Protein AF-I0R3J2-F1 (afdb_monomer)

Foldseek 3Di:
DLVVLVVCLVVCVLVPDDPVVLVVSLVVLVVVLVVVLVVLVVVLVVVLVQLVVLCVPPDPVSVVVSVCNVVSVVVNVVSVVVSVVSSVVSNVSND

pLDDT: mean 90.21, std 4.56, range [68.19, 95.69]

Radius of gyration: 18.75 Å; Cα contacts (8 Å, |Δi|>4): 47; chains: 1; bounding box: 43×17×52 Å

Structure (mmCIF, N/CA/C/O backbone):
data_AF-I0R3J2-F1
#
_entry.id   AF-I0R3J2-F1
#
loop_
_atom_site.group_PDB
_atom_site.id
_atom_site.type_symbol
_atom_site.label_atom_id
_atom_site.label_alt_id
_atom_site.label_comp_id
_atom_site.label_asym_id
_atom_site.label_entity_id
_atom_site.label_seq_id
_atom_site.pdbx_PDB_ins_code
_atom_site.Cartn_x
_atom_site.Cartn_y
_atom_site.Cartn_z
_atom_site.occupancy
_atom_site.B_iso_or_equiv
_atom_site.auth_seq_id
_atom_site.auth_comp_id
_atom_site.auth_asym_id
_atom_site.auth_atom_id
_atom_site.pdbx_PDB_model_num
ATOM 1 N N . MET A 1 1 ? 2.051 10.699 -4.585 1.00 68.19 1 MET A N 1
ATOM 2 C CA . MET A 1 1 ? 3.073 9.898 -5.297 1.00 68.19 1 MET A CA 1
ATOM 3 C C . MET A 1 1 ? 2.449 8.937 -6.299 1.00 68.19 1 MET A C 1
ATOM 5 O O . MET A 1 1 ? 2.731 9.094 -7.475 1.00 68.19 1 MET A O 1
ATOM 9 N N . LEU A 1 2 ? 1.545 8.036 -5.889 1.00 72.06 2 LEU A N 1
ATOM 10 C CA . LEU A 1 2 ? 0.901 7.073 -6.797 1.00 72.06 2 LEU A CA 1
ATOM 11 C C . LEU A 1 2 ? 0.263 7.706 -8.048 1.00 72.06 2 LEU A C 1
ATOM 13 O O . LEU A 1 2 ? 0.566 7.296 -9.159 1.00 72.06 2 LEU A O 1
ATOM 17 N N . ALA A 1 3 ? -0.569 8.739 -7.877 1.00 77.88 3 ALA A N 1
ATOM 18 C CA . ALA A 1 3 ? -1.230 9.417 -8.997 1.00 77.88 3 ALA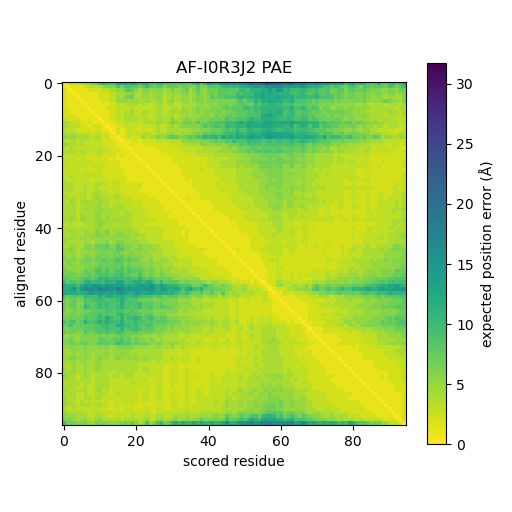 A CA 1
ATOM 19 C C . ALA A 1 3 ? -0.235 10.033 -9.999 1.00 77.88 3 ALA A C 1
ATOM 21 O O . ALA A 1 3 ? -0.454 9.976 -11.203 1.00 77.88 3 ALA A O 1
ATOM 22 N N . VAL A 1 4 ? 0.884 10.571 -9.504 1.00 80.75 4 VAL A N 1
ATOM 23 C CA . VAL A 1 4 ? 1.945 11.146 -10.345 1.00 80.75 4 VAL A CA 1
ATOM 24 C C . VAL A 1 4 ? 2.681 10.040 -11.101 1.00 80.75 4 VAL A C 1
ATOM 26 O O . VAL A 1 4 ? 2.884 10.155 -12.302 1.00 80.75 4 VAL A O 1
ATOM 29 N N . ALA A 1 5 ? 3.031 8.942 -10.425 1.00 81.00 5 ALA A N 1
ATOM 30 C CA . ALA A 1 5 ? 3.683 7.792 -11.048 1.00 81.00 5 ALA A CA 1
ATOM 31 C C . ALA A 1 5 ? 2.810 7.164 -12.150 1.00 81.00 5 ALA A C 1
ATOM 33 O O . ALA A 1 5 ? 3.297 6.915 -13.249 1.00 81.00 5 ALA A O 1
ATOM 34 N N . LEU A 1 6 ? 1.512 6.981 -11.883 1.00 79.19 6 LEU A N 1
ATOM 35 C CA . LEU A 1 6 ? 0.544 6.475 -12.860 1.00 79.19 6 LEU A CA 1
ATOM 36 C C . LEU A 1 6 ? 0.353 7.430 -14.040 1.00 79.19 6 LEU A C 1
ATOM 38 O O . LEU A 1 6 ? 0.268 6.972 -15.174 1.00 79.19 6 LEU A O 1
ATOM 42 N N . TYR A 1 7 ? 0.326 8.743 -13.795 1.00 87.12 7 TYR A N 1
ATOM 43 C CA . TYR A 1 7 ? 0.271 9.741 -14.862 1.00 87.12 7 TYR A CA 1
ATOM 44 C C . TYR A 1 7 ? 1.488 9.638 -15.790 1.00 87.12 7 TYR A C 1
ATOM 46 O O . TYR A 1 7 ? 1.313 9.520 -16.995 1.00 87.12 7 TYR A O 1
ATOM 54 N N . LEU A 1 8 ? 2.705 9.602 -15.234 1.00 88.06 8 LEU A N 1
ATOM 55 C CA . LEU A 1 8 ? 3.947 9.509 -16.016 1.00 88.06 8 LEU A CA 1
ATOM 56 C C . LEU A 1 8 ? 4.032 8.216 -16.839 1.00 88.06 8 LEU A C 1
ATOM 58 O O . LEU A 1 8 ? 4.529 8.216 -17.966 1.00 88.06 8 LEU A O 1
ATOM 62 N N . VAL A 1 9 ? 3.528 7.114 -16.282 1.00 86.56 9 VAL A N 1
ATOM 63 C CA . VAL A 1 9 ? 3.358 5.851 -17.007 1.00 86.56 9 VAL A CA 1
ATOM 64 C C . VAL A 1 9 ? 2.360 6.019 -18.155 1.00 86.56 9 VAL A C 1
ATOM 66 O O . VAL A 1 9 ? 2.682 5.695 -19.294 1.00 86.56 9 VAL A O 1
ATOM 69 N N . ALA A 1 10 ? 1.174 6.570 -17.883 1.00 87.44 10 ALA A N 1
ATOM 70 C CA . ALA A 1 10 ? 0.117 6.746 -18.879 1.00 87.44 10 ALA A CA 1
ATOM 71 C C . ALA A 1 10 ? 0.517 7.695 -20.021 1.00 87.44 10 ALA A C 1
ATOM 73 O O . ALA A 1 10 ? 0.084 7.507 -21.155 1.00 87.44 10 ALA A O 1
ATOM 74 N N . THR A 1 11 ? 1.371 8.686 -19.750 1.00 91.50 11 THR A N 1
ATOM 75 C CA . THR A 1 11 ? 1.921 9.593 -20.768 1.00 91.50 11 THR A CA 1
ATOM 76 C C . THR A 1 11 ? 3.138 9.026 -21.499 1.00 91.50 11 THR A C 1
ATOM 78 O O . THR A 1 11 ? 3.746 9.729 -22.303 1.00 91.50 11 THR A O 1
ATOM 81 N N . GLY A 1 12 ? 3.528 7.776 -21.226 1.00 87.69 12 GLY A N 1
ATOM 82 C CA . GLY A 1 12 ? 4.634 7.107 -21.909 1.00 87.69 12 GLY A CA 1
ATOM 83 C C . GL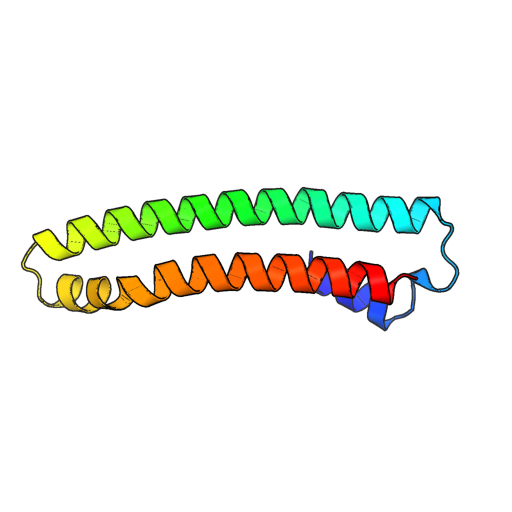Y A 1 12 ? 6.015 7.678 -21.580 1.00 87.69 12 GLY A C 1
ATOM 84 O O . GLY A 1 12 ? 6.970 7.426 -22.314 1.00 87.69 12 GLY A O 1
ATOM 85 N N . THR A 1 13 ? 6.160 8.422 -20.478 1.00 90.50 13 THR A N 1
ATOM 86 C CA . THR A 1 13 ? 7.408 9.124 -20.121 1.00 90.50 13 THR A CA 1
ATOM 87 C C . THR A 1 13 ? 8.600 8.172 -19.967 1.00 90.50 13 THR A C 1
ATOM 89 O O . THR A 1 13 ? 9.743 8.575 -20.166 1.00 90.50 13 THR A O 1
ATOM 92 N N . PHE A 1 14 ? 8.352 6.894 -19.669 1.00 90.00 14 PHE A N 1
ATOM 93 C CA . PHE A 1 14 ? 9.395 5.885 -19.478 1.00 90.00 14 PHE A CA 1
ATOM 94 C C . PHE A 1 14 ? 9.758 5.081 -20.742 1.00 90.00 14 PHE A C 1
ATOM 96 O O . PHE A 1 14 ? 10.751 4.357 -20.708 1.00 90.00 14 PHE A O 1
ATOM 103 N N . ILE A 1 15 ? 9.034 5.207 -21.865 1.00 89.44 15 ILE A N 1
ATOM 104 C CA . ILE A 1 15 ? 9.215 4.340 -23.056 1.00 89.44 15 ILE A CA 1
ATOM 105 C C . ILE A 1 15 ? 10.623 4.472 -23.671 1.00 89.44 15 ILE A C 1
ATOM 107 O O . ILE A 1 15 ? 11.181 3.484 -24.137 1.00 89.44 15 ILE A O 1
ATOM 111 N N . GLY A 1 16 ? 11.237 5.657 -23.606 1.00 86.44 16 GLY A N 1
ATOM 112 C CA . GLY A 1 16 ? 12.602 5.915 -24.094 1.00 86.44 16 GLY A CA 1
ATOM 113 C C . GLY A 1 16 ? 13.612 6.295 -23.007 1.00 86.44 16 GLY A C 1
ATOM 114 O O . GLY A 1 16 ? 14.710 6.744 -23.326 1.00 86.44 16 GLY A O 1
ATOM 115 N N . ALA A 1 17 ? 13.240 6.182 -21.730 1.00 92.12 17 ALA A N 1
ATOM 116 C CA . ALA A 1 17 ? 14.113 6.569 -20.626 1.00 92.12 17 ALA A CA 1
ATOM 117 C C . ALA A 1 17 ? 15.272 5.574 -20.457 1.00 92.12 17 ALA A C 1
ATOM 119 O O . ALA A 1 17 ? 15.095 4.369 -20.655 1.00 92.12 17 ALA A O 1
ATOM 120 N N . SER A 1 18 ? 16.442 6.072 -20.042 1.00 94.50 18 SER A N 1
ATOM 121 C CA . SER A 1 18 ? 17.591 5.213 -19.748 1.00 94.50 18 SER A CA 1
ATOM 122 C C . SER A 1 18 ? 17.299 4.277 -18.569 1.00 94.50 18 SER A C 1
ATOM 124 O O . SER A 1 18 ? 16.440 4.554 -17.721 1.00 94.50 18 SER A O 1
ATOM 126 N N . THR A 1 19 ? 18.023 3.159 -18.497 1.00 91.56 19 THR A N 1
ATOM 127 C CA . THR A 1 19 ? 17.857 2.167 -17.426 1.00 91.56 19 THR A CA 1
ATOM 128 C C . THR A 1 19 ? 18.038 2.796 -16.045 1.00 91.56 19 THR A C 1
ATOM 130 O O . THR A 1 19 ? 17.271 2.493 -15.134 1.00 91.56 19 THR A O 1
ATOM 133 N N . GLU A 1 20 ? 18.989 3.720 -15.894 1.00 94.06 20 GLU A N 1
ATOM 134 C CA . GLU A 1 20 ? 19.263 4.426 -14.639 1.00 94.06 20 GLU A CA 1
ATOM 135 C C . GLU A 1 20 ? 18.054 5.251 -14.180 1.00 94.06 20 GLU A C 1
ATOM 137 O O . GLU A 1 20 ? 17.699 5.221 -13.001 1.00 94.06 20 GLU A O 1
ATOM 142 N N . VAL A 1 21 ? 17.373 5.938 -15.107 1.00 92.56 21 VAL A N 1
ATOM 143 C CA . VAL A 1 21 ? 16.171 6.734 -14.805 1.00 92.56 21 VAL A CA 1
ATOM 144 C C . VAL A 1 21 ? 15.021 5.837 -14.348 1.00 92.56 21 VAL A C 1
ATOM 146 O O . VAL A 1 21 ? 14.355 6.146 -13.356 1.00 92.56 21 VAL A O 1
ATOM 149 N N . LYS A 1 22 ? 14.799 4.706 -15.031 1.00 91.38 22 LYS A N 1
ATOM 150 C CA . LYS A 1 22 ? 13.771 3.726 -14.640 1.00 91.38 22 LYS A CA 1
ATOM 151 C C . LYS A 1 22 ? 14.053 3.159 -13.247 1.00 91.38 22 LYS A C 1
ATOM 153 O O . LYS A 1 22 ? 13.156 3.125 -12.404 1.00 91.38 22 LYS A O 1
ATOM 158 N N . LEU A 1 23 ? 15.306 2.787 -12.973 1.00 91.56 23 LEU A N 1
ATOM 159 C CA . LEU A 1 23 ? 15.718 2.239 -11.678 1.00 91.56 23 LEU A CA 1
ATOM 160 C C . LEU A 1 23 ? 15.560 3.264 -10.548 1.00 91.56 23 LEU A C 1
ATOM 162 O O . LEU A 1 23 ? 15.093 2.927 -9.457 1.00 91.56 23 LEU A O 1
ATOM 166 N N . PHE A 1 24 ? 15.905 4.525 -10.817 1.00 92.06 24 PHE A N 1
ATOM 167 C CA . PHE A 1 24 ? 15.707 5.622 -9.876 1.00 92.06 24 PHE A CA 1
ATOM 168 C C . PHE A 1 24 ? 14.222 5.814 -9.547 1.00 92.06 24 PHE A C 1
ATOM 170 O O . PHE A 1 24 ? 13.859 5.889 -8.373 1.00 92.06 24 PHE A O 1
ATOM 177 N N . ALA A 1 25 ? 13.348 5.810 -10.559 1.00 90.50 25 ALA A N 1
ATOM 178 C CA . ALA A 1 25 ? 11.906 5.948 -10.364 1.00 90.50 25 ALA A CA 1
ATOM 179 C C . ALA A 1 25 ? 11.322 4.818 -9.498 1.00 90.50 25 ALA A C 1
ATOM 181 O O . ALA A 1 25 ? 10.571 5.092 -8.558 1.00 90.50 25 ALA A O 1
ATOM 182 N N . VAL A 1 26 ? 11.715 3.563 -9.753 1.00 90.12 26 VAL A N 1
ATOM 183 C CA . VAL A 1 26 ? 11.326 2.413 -8.914 1.00 90.12 26 VAL A CA 1
ATOM 184 C C . VAL A 1 26 ? 11.831 2.586 -7.486 1.00 90.12 26 VAL A C 1
ATOM 186 O O . VAL A 1 26 ? 11.069 2.402 -6.539 1.00 90.12 26 VAL A O 1
ATOM 189 N N . THR A 1 27 ? 13.090 2.989 -7.314 1.00 91.31 27 THR A N 1
ATOM 190 C CA . THR A 1 27 ? 13.703 3.159 -5.989 1.00 91.31 27 THR A CA 1
ATOM 191 C C . THR A 1 27 ? 12.970 4.222 -5.169 1.00 91.31 27 THR A C 1
ATOM 193 O O . THR A 1 27 ? 12.639 3.989 -4.003 1.00 91.31 27 THR A O 1
ATOM 196 N N . VAL A 1 28 ? 12.649 5.369 -5.776 1.00 91.00 28 VAL A N 1
ATOM 197 C CA . VAL A 1 28 ? 11.884 6.441 -5.122 1.00 91.00 28 VAL A CA 1
ATOM 198 C C . VAL A 1 28 ? 10.473 5.970 -4.770 1.00 91.00 28 VAL A C 1
ATOM 200 O O . VAL A 1 28 ? 10.014 6.204 -3.647 1.00 91.00 28 VAL A O 1
ATOM 203 N N . LEU A 1 29 ? 9.786 5.284 -5.689 1.00 89.19 29 LEU A N 1
ATOM 204 C CA . LEU A 1 29 ? 8.445 4.755 -5.440 1.00 89.19 29 LEU A CA 1
ATOM 205 C C . LEU A 1 29 ? 8.441 3.762 -4.272 1.00 89.19 29 LEU A C 1
ATOM 207 O O . LEU A 1 29 ? 7.614 3.891 -3.372 1.00 89.19 29 LEU A O 1
ATOM 211 N N . VAL A 1 30 ? 9.372 2.805 -4.262 1.00 89.94 30 VAL A N 1
ATOM 212 C CA . VAL A 1 30 ? 9.480 1.792 -3.204 1.00 89.94 30 VAL A CA 1
ATOM 213 C C . VAL A 1 30 ? 9.807 2.444 -1.865 1.00 89.94 30 VAL A C 1
ATOM 215 O O . VAL A 1 30 ? 9.144 2.155 -0.874 1.00 89.94 30 VAL A O 1
ATOM 218 N N . THR A 1 31 ? 10.771 3.366 -1.825 1.00 91.88 31 THR A N 1
ATOM 219 C CA . THR A 1 31 ? 11.198 4.007 -0.569 1.00 91.88 31 THR A CA 1
ATOM 220 C C . THR A 1 31 ? 10.081 4.859 0.032 1.00 91.88 31 THR A C 1
ATOM 222 O O . THR A 1 31 ? 9.738 4.719 1.208 1.00 91.88 31 THR A O 1
ATOM 225 N N . THR A 1 32 ? 9.464 5.721 -0.779 1.00 90.81 32 THR A N 1
ATOM 226 C CA . THR A 1 32 ? 8.372 6.591 -0.314 1.00 90.81 32 THR A CA 1
ATOM 227 C C . THR A 1 32 ? 7.100 5.801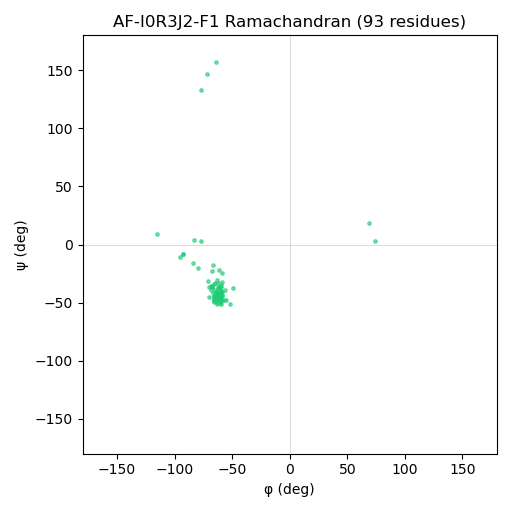 -0.012 1.00 90.81 32 THR A C 1
ATOM 229 O O . THR A 1 32 ? 6.411 6.094 0.966 1.00 90.81 32 THR A O 1
ATOM 232 N N . GLY A 1 33 ? 6.807 4.766 -0.805 1.00 89.12 33 GLY A N 1
ATOM 233 C CA . GLY A 1 33 ? 5.699 3.843 -0.579 1.00 89.12 33 GLY A CA 1
ATOM 234 C C . GLY A 1 33 ? 5.850 3.067 0.728 1.00 89.12 33 GLY A C 1
ATOM 235 O O . GLY A 1 33 ? 4.913 3.035 1.523 1.00 89.12 33 GLY A O 1
ATOM 236 N N . ALA A 1 34 ? 7.037 2.519 1.000 1.00 90.12 34 ALA A N 1
ATOM 237 C CA . ALA A 1 34 ? 7.328 1.800 2.239 1.00 90.12 34 ALA A CA 1
ATOM 238 C C . ALA A 1 34 ? 7.173 2.699 3.473 1.00 90.12 34 ALA A C 1
ATOM 240 O O . ALA A 1 34 ? 6.496 2.317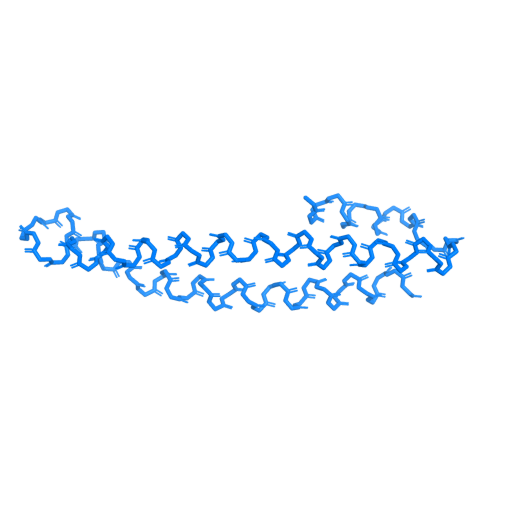 4.429 1.00 90.12 34 ALA A O 1
ATOM 241 N N . LEU A 1 35 ? 7.723 3.919 3.437 1.00 92.75 35 LEU A N 1
ATOM 242 C CA . LEU A 1 35 ? 7.563 4.879 4.532 1.00 92.75 35 LEU A CA 1
ATOM 243 C C . LEU A 1 35 ? 6.085 5.235 4.764 1.00 92.75 35 LEU A C 1
ATOM 245 O O . LEU A 1 35 ? 5.632 5.321 5.906 1.00 92.75 35 LEU A O 1
ATOM 249 N N . SER A 1 36 ? 5.317 5.387 3.681 1.00 91.38 36 SER A N 1
ATOM 250 C CA . SER A 1 36 ? 3.878 5.639 3.762 1.00 91.38 36 SER A CA 1
ATOM 251 C C . SER A 1 36 ? 3.129 4.479 4.424 1.00 91.38 36 SER A C 1
ATOM 253 O O . SER A 1 36 ? 2.312 4.721 5.310 1.00 91.38 36 SER A O 1
ATOM 255 N N . LEU A 1 37 ? 3.438 3.229 4.064 1.00 91.75 37 LEU A N 1
ATOM 256 C CA . LEU A 1 37 ? 2.825 2.045 4.677 1.00 91.75 37 LEU A CA 1
ATOM 257 C C . LEU A 1 37 ? 3.123 1.936 6.169 1.00 91.75 37 LEU A C 1
ATOM 259 O O . LEU A 1 37 ? 2.211 1.660 6.943 1.00 91.75 37 LEU A O 1
ATOM 263 N N . ILE A 1 38 ? 4.369 2.189 6.580 1.00 92.94 38 ILE A N 1
ATOM 264 C CA . ILE A 1 38 ? 4.755 2.176 7.998 1.00 92.94 38 ILE A CA 1
ATOM 265 C C . ILE A 1 38 ? 3.898 3.172 8.784 1.00 92.94 38 ILE A C 1
ATOM 267 O O . ILE A 1 38 ? 3.324 2.814 9.813 1.00 92.94 38 ILE A O 1
ATOM 271 N N . ASN A 1 39 ? 3.760 4.399 8.275 1.00 94.38 39 ASN A N 1
ATOM 272 C CA . ASN A 1 39 ? 2.953 5.426 8.929 1.00 94.38 39 ASN A CA 1
ATOM 273 C C . ASN A 1 39 ? 1.468 5.038 8.998 1.00 94.38 39 ASN A C 1
ATOM 275 O O . ASN A 1 39 ? 0.821 5.193 10.031 1.00 94.38 39 ASN A O 1
ATOM 279 N N . GLN A 1 40 ? 0.923 4.482 7.915 1.00 93.94 40 GLN A N 1
ATOM 280 C CA . GLN A 1 40 ? -0.475 4.065 7.897 1.00 93.94 40 GLN A CA 1
ATOM 281 C C . GLN A 1 40 ? -0.734 2.861 8.829 1.00 93.94 40 GLN A C 1
ATOM 283 O O . GLN A 1 40 ? -1.774 2.803 9.483 1.00 93.94 40 GLN A O 1
ATOM 288 N N . PHE A 1 41 ? 0.211 1.923 8.954 1.00 94.06 41 PHE A N 1
ATOM 289 C CA . PHE A 1 41 ? 0.124 0.821 9.921 1.00 94.06 41 PHE A CA 1
ATOM 290 C C . PHE A 1 41 ? 0.221 1.308 11.370 1.00 94.06 41 PHE A C 1
ATOM 292 O O . PHE A 1 41 ? -0.493 0.787 12.228 1.00 94.06 41 PHE A O 1
ATOM 299 N N . ALA A 1 42 ? 1.044 2.323 11.651 1.00 95.06 42 ALA A N 1
ATOM 300 C CA . ALA A 1 42 ? 1.081 2.961 12.965 1.00 95.06 42 ALA A CA 1
ATOM 301 C C . ALA A 1 42 ? -0.278 3.590 13.319 1.00 95.06 42 ALA A C 1
ATOM 303 O O . ALA A 1 42 ? -0.827 3.286 14.379 1.00 95.06 42 ALA A O 1
ATOM 304 N N . ALA A 1 43 ? -0.872 4.347 12.391 1.00 94.81 43 ALA A N 1
ATOM 305 C CA . ALA A 1 43 ? -2.199 4.937 12.567 1.00 94.81 43 ALA A CA 1
ATOM 306 C C . ALA A 1 43 ? -3.294 3.874 12.792 1.00 94.81 43 ALA A C 1
ATOM 308 O O . ALA A 1 43 ? -4.162 4.036 13.646 1.00 94.81 43 ALA A O 1
ATOM 309 N N . ILE A 1 44 ? -3.236 2.745 12.078 1.00 94.75 44 ILE A N 1
ATOM 310 C CA . ILE A 1 44 ? -4.161 1.615 12.266 1.00 94.75 44 ILE A CA 1
ATOM 311 C C . ILE A 1 44 ? -4.017 0.980 13.649 1.00 94.75 44 ILE A C 1
ATOM 313 O O . ILE A 1 44 ? -5.019 0.637 14.283 1.00 94.75 44 ILE A O 1
ATOM 317 N N . ARG A 1 45 ? -2.782 0.819 14.132 1.00 93.94 45 ARG A N 1
ATOM 318 C CA . ARG A 1 45 ? -2.510 0.289 15.472 1.00 93.94 45 ARG A CA 1
ATOM 319 C C . ARG A 1 45 ? -3.070 1.215 16.550 1.00 93.94 45 ARG A C 1
ATOM 321 O O . ARG A 1 45 ? -3.720 0.735 17.475 1.00 93.94 45 ARG A O 1
ATOM 328 N N . GLU A 1 46 ? -2.850 2.518 16.415 1.00 95.69 46 GLU A N 1
ATOM 329 C CA . GLU A 1 46 ? -3.381 3.536 17.330 1.00 95.69 46 GLU A CA 1
ATOM 330 C C . GLU A 1 46 ? -4.914 3.568 17.303 1.00 95.69 46 GLU A C 1
ATOM 332 O O . GLU A 1 46 ? -5.553 3.500 18.352 1.00 95.69 46 GLU A O 1
ATOM 337 N N . GLY A 1 47 ? -5.522 3.536 16.113 1.00 93.38 47 GLY A N 1
ATOM 338 C CA . GLY A 1 47 ? -6.975 3.432 15.963 1.00 93.38 47 GLY A CA 1
ATOM 339 C C . GLY A 1 47 ? -7.550 2.144 16.563 1.00 93.38 47 GLY A C 1
ATOM 340 O O . GLY A 1 47 ? -8.617 2.163 17.172 1.00 93.38 47 GLY A O 1
ATOM 341 N N . SER A 1 48 ? -6.829 1.025 16.462 1.00 93.31 48 SER A N 1
ATOM 342 C CA . SER A 1 48 ? -7.235 -0.246 17.077 1.00 93.31 48 SER A CA 1
ATOM 343 C C . SER A 1 48 ? -7.195 -0.193 18.606 1.00 93.31 48 SER A C 1
ATOM 345 O O . SER A 1 48 ? -8.067 -0.773 19.255 1.00 93.31 48 SER A O 1
ATOM 347 N N . ALA A 1 49 ? -6.214 0.507 19.186 1.00 93.31 49 ALA A N 1
ATOM 348 C CA . ALA A 1 49 ? -6.150 0.744 20.626 1.00 93.31 49 ALA A CA 1
ATOM 349 C C . ALA A 1 49 ? -7.325 1.618 21.094 1.00 93.31 49 ALA A C 1
ATOM 351 O O . ALA A 1 49 ? -8.033 1.230 22.019 1.00 93.31 49 ALA A O 1
ATOM 352 N N . LEU A 1 50 ? -7.621 2.709 20.379 1.00 93.50 50 LEU A N 1
ATOM 353 C CA . LEU A 1 50 ? -8.773 3.566 20.676 1.00 93.50 50 LEU A CA 1
ATOM 354 C C . LEU A 1 50 ? -10.102 2.797 20.610 1.00 93.50 50 LEU A C 1
ATOM 356 O O . LEU A 1 50 ? -10.943 2.921 21.495 1.00 93.50 50 LEU A O 1
ATOM 360 N N . ILE A 1 51 ? -10.283 1.952 19.591 1.00 93.88 51 ILE A N 1
ATOM 361 C CA . ILE A 1 51 ? -11.468 1.092 19.462 1.00 93.88 51 ILE A CA 1
ATOM 362 C C . ILE A 1 51 ? -11.600 0.135 20.650 1.00 93.88 51 ILE A C 1
ATOM 364 O O . ILE A 1 51 ? -12.715 -0.161 21.077 1.00 93.88 51 ILE A O 1
ATOM 368 N N . LYS A 1 52 ? -10.485 -0.381 21.176 1.00 92.00 52 LYS A N 1
ATOM 369 C CA . LYS A 1 52 ? -10.499 -1.253 22.354 1.00 92.00 52 LYS A CA 1
ATOM 370 C C . LYS A 1 52 ? -10.992 -0.497 23.588 1.00 92.00 52 LYS A C 1
ATOM 372 O O . LYS A 1 52 ? -11.830 -1.039 24.306 1.00 92.00 52 LYS A O 1
ATOM 377 N N . ASP A 1 53 ? -10.534 0.735 23.782 1.00 93.75 53 ASP A N 1
ATOM 378 C CA . ASP A 1 53 ? -10.955 1.584 24.900 1.00 93.75 53 ASP A CA 1
ATOM 379 C C . ASP A 1 53 ? -12.435 1.979 24.778 1.00 93.75 53 ASP A C 1
ATOM 381 O O . ASP A 1 53 ? -13.194 1.855 25.738 1.00 93.75 53 ASP A O 1
ATOM 385 N N . MET A 1 54 ? -12.891 2.316 23.567 1.00 93.94 54 MET A N 1
ATOM 386 C CA . MET A 1 54 ? -14.298 2.614 23.264 1.00 93.94 54 MET A CA 1
ATOM 387 C C . MET A 1 54 ? -15.255 1.457 23.585 1.00 93.94 54 MET A C 1
ATOM 389 O O . MET A 1 54 ? -16.396 1.685 23.980 1.00 93.94 54 MET A O 1
ATOM 393 N N . LYS A 1 55 ? -14.818 0.195 23.457 1.00 90.06 55 LYS A N 1
ATOM 394 C CA . LYS A 1 55 ? -15.646 -0.964 23.856 1.00 90.06 55 LYS A CA 1
ATOM 395 C C . LYS A 1 55 ? -15.863 -1.050 25.364 1.00 90.06 55 LYS A C 1
ATOM 397 O O . LYS A 1 55 ? -16.815 -1.696 25.791 1.00 90.06 55 LYS A O 1
ATOM 402 N N . ALA A 1 56 ? -14.981 -0.450 26.158 1.00 89.94 56 ALA A N 1
ATOM 403 C CA . ALA A 1 56 ? -15.026 -0.511 27.613 1.00 89.94 56 ALA A CA 1
ATOM 404 C C . ALA A 1 56 ? -15.790 0.664 28.249 1.00 89.94 56 ALA A C 1
ATOM 406 O O . ALA A 1 56 ? -16.036 0.634 29.451 1.00 89.94 56 ALA A O 1
ATOM 407 N N . SER A 1 57 ? -16.177 1.686 27.477 1.00 91.00 57 SER A N 1
ATOM 408 C CA . SER A 1 57 ? -16.736 2.931 28.024 1.00 91.00 57 SER A CA 1
ATOM 409 C C . SER A 1 57 ? -18.211 2.867 28.422 1.00 91.00 57 SER A C 1
ATOM 411 O O . SER A 1 57 ? -18.682 3.717 29.174 1.00 91.00 57 SER A O 1
ATOM 413 N N . GLY A 1 58 ? -18.968 1.896 27.898 1.00 86.25 58 GLY A N 1
ATOM 414 C CA . GLY A 1 58 ? -20.417 1.797 28.108 1.00 86.25 58 GLY A CA 1
ATOM 415 C C . GLY A 1 58 ? -21.256 2.828 27.335 1.00 86.25 58 GLY A C 1
ATOM 416 O O . GLY A 1 58 ? -22.479 2.837 27.471 1.00 86.25 58 GLY A O 1
ATOM 417 N N . SER A 1 59 ? -20.643 3.676 26.500 1.00 93.81 59 SER A N 1
ATOM 418 C CA . SER A 1 59 ? -21.358 4.621 25.633 1.00 93.81 59 SER A CA 1
ATOM 419 C C . SER A 1 59 ? -21.951 3.916 24.408 1.00 93.81 59 SER A C 1
ATOM 421 O O . SER A 1 59 ? -21.269 3.160 23.710 1.00 93.81 59 SER A O 1
ATOM 423 N N . ALA A 1 60 ? -23.224 4.193 24.102 1.00 91.69 60 ALA A N 1
ATOM 424 C CA . ALA A 1 60 ? -23.901 3.632 22.930 1.00 91.69 60 ALA A CA 1
ATOM 425 C C . ALA A 1 60 ? -23.238 4.069 21.610 1.00 91.69 60 ALA A C 1
ATOM 427 O O . ALA A 1 60 ? -23.088 3.261 20.693 1.00 91.69 60 ALA A O 1
ATOM 428 N N . LEU A 1 61 ? -22.791 5.329 21.531 1.00 92.69 61 LEU A N 1
ATOM 429 C CA . LEU A 1 61 ? -22.079 5.858 20.366 1.00 92.69 61 LEU A CA 1
ATOM 430 C C . LEU A 1 61 ? -20.726 5.166 20.183 1.00 92.69 61 LEU A C 1
ATOM 432 O O . LEU A 1 61 ? -20.399 4.714 19.088 1.00 92.69 61 LEU A O 1
ATOM 436 N N . GLU A 1 62 ? -19.947 5.058 21.255 1.00 93.12 62 GLU A N 1
ATOM 437 C CA . GLU A 1 62 ? -18.615 4.453 21.193 1.00 93.12 62 GLU A CA 1
ATOM 438 C C . GLU A 1 62 ? -18.686 2.956 20.889 1.00 93.12 62 GLU A C 1
ATOM 440 O O . GLU A 1 62 ? -17.897 2.451 20.092 1.00 93.12 62 GLU A O 1
ATOM 445 N N . THR A 1 63 ? -19.700 2.263 21.413 1.00 91.69 63 THR A N 1
ATOM 446 C CA . THR A 1 63 ? -19.997 0.868 21.058 1.00 91.69 63 THR A CA 1
ATOM 447 C C . THR A 1 63 ? -20.307 0.727 19.566 1.00 91.69 63 THR A C 1
ATOM 449 O O . THR A 1 63 ? -19.787 -0.179 18.905 1.00 91.69 63 THR A O 1
ATOM 452 N N . ALA A 1 64 ? -21.116 1.636 19.008 1.00 92.19 64 ALA A N 1
ATOM 453 C CA . ALA A 1 64 ? -21.433 1.641 17.583 1.00 92.19 64 ALA A CA 1
ATOM 454 C C . ALA A 1 64 ? -20.181 1.882 16.723 1.00 92.19 64 ALA A C 1
ATOM 456 O O . ALA A 1 64 ? -19.948 1.142 15.767 1.00 92.19 64 ALA A O 1
ATOM 457 N N . ILE A 1 65 ? -19.323 2.840 17.086 1.00 90.50 65 ILE A N 1
ATOM 458 C CA . ILE A 1 65 ? -18.055 3.096 16.380 1.00 90.50 65 ILE A CA 1
ATOM 459 C C . ILE A 1 65 ? -17.129 1.878 16.477 1.00 90.50 65 ILE A C 1
ATOM 461 O O . ILE A 1 65 ? -16.605 1.406 15.466 1.00 90.50 65 ILE A O 1
ATOM 465 N N . ALA A 1 66 ? -16.978 1.306 17.671 1.00 91.75 66 ALA A N 1
ATOM 466 C CA . ALA A 1 66 ? -16.092 0.177 17.916 1.00 91.75 66 ALA A CA 1
ATOM 467 C C . ALA A 1 66 ? -16.518 -1.124 17.211 1.00 91.75 66 ALA A C 1
ATOM 469 O O . ALA A 1 66 ? -15.694 -2.030 17.028 1.00 91.75 66 ALA A O 1
ATOM 470 N N . SER A 1 67 ? -17.774 -1.223 16.763 1.00 90.94 67 SER A N 1
ATOM 471 C CA . SER A 1 67 ? -18.228 -2.302 15.875 1.00 90.94 67 SER A CA 1
ATOM 472 C C . SER A 1 67 ? -17.481 -2.311 14.529 1.00 90.94 67 SER A C 1
ATOM 474 O O . SER A 1 67 ? -17.323 -3.366 13.911 1.00 90.94 67 SER A O 1
ATOM 476 N N . SER A 1 68 ? -16.893 -1.175 14.131 1.00 89.88 68 SER A N 1
ATOM 477 C CA . SER A 1 68 ? -16.091 -1.027 12.910 1.00 89.88 68 SER A CA 1
ATOM 478 C C . SER A 1 68 ? -14.671 -1.599 13.014 1.00 89.88 68 SER A C 1
ATOM 480 O O . SER A 1 68 ? -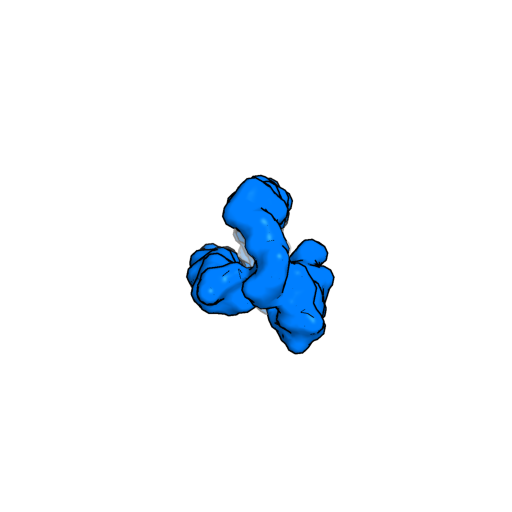13.912 -1.525 12.049 1.00 89.88 68 SER A O 1
ATOM 482 N N . ALA A 1 69 ? -14.297 -2.224 14.139 1.00 89.06 69 ALA A N 1
ATOM 483 C CA . ALA A 1 69 ? -12.976 -2.833 14.352 1.00 89.06 69 ALA A CA 1
ATOM 484 C C . ALA A 1 69 ? -12.533 -3.756 13.203 1.00 89.06 69 ALA A C 1
ATOM 486 O O . ALA A 1 69 ? -11.365 -3.776 12.818 1.00 89.06 69 ALA A O 1
ATOM 487 N N . ARG A 1 70 ? -13.479 -4.508 12.627 1.00 91.25 70 ARG A N 1
ATOM 488 C CA . ARG A 1 70 ? -13.213 -5.412 11.500 1.00 91.25 70 ARG A CA 1
ATOM 489 C C . ARG A 1 70 ? -12.777 -4.662 10.239 1.00 91.25 70 ARG A C 1
ATOM 491 O O . ARG A 1 70 ? -11.975 -5.186 9.475 1.00 91.25 70 ARG A O 1
ATOM 498 N N . PHE A 1 71 ? -13.281 -3.451 10.010 1.00 91.75 71 PHE A N 1
ATOM 499 C CA . PHE A 1 71 ? -12.867 -2.644 8.863 1.00 91.75 71 PHE A CA 1
ATOM 500 C C . PHE A 1 71 ? -11.441 -2.125 9.024 1.00 91.75 71 PHE A C 1
ATOM 502 O O . PHE A 1 71 ? -10.728 -2.031 8.031 1.00 91.75 71 PHE A O 1
ATOM 509 N N . VAL A 1 72 ? -10.990 -1.861 10.253 1.00 90.31 72 VAL A N 1
ATOM 510 C CA . VAL A 1 72 ? -9.608 -1.436 10.524 1.00 90.31 72 VAL A CA 1
ATOM 511 C C . VAL A 1 72 ? -8.613 -2.542 10.162 1.00 90.31 72 VAL A C 1
ATOM 513 O O . VAL A 1 72 ? -7.657 -2.291 9.427 1.00 90.31 72 VAL A O 1
ATOM 516 N N . SER A 1 73 ? -8.877 -3.787 10.574 1.00 88.12 73 SER A N 1
ATOM 517 C CA . SER A 1 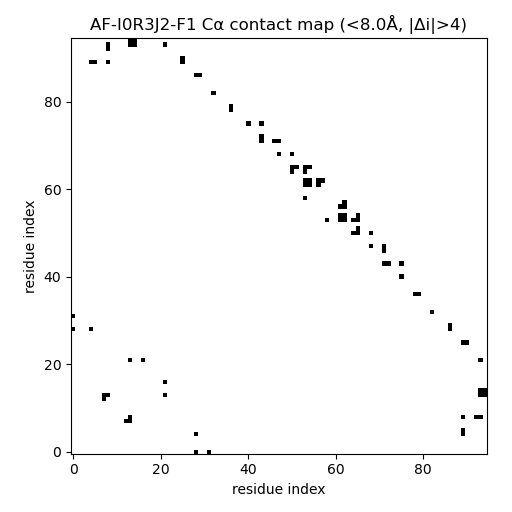73 ? -8.023 -4.924 10.202 1.00 88.12 73 SER A CA 1
ATOM 518 C C . SER A 1 73 ? -8.103 -5.265 8.710 1.00 88.12 73 SER A C 1
ATOM 520 O O . SER A 1 73 ? -7.077 -5.543 8.088 1.00 88.12 73 SER A O 1
ATOM 522 N N . LEU A 1 74 ? -9.297 -5.187 8.108 1.00 93.75 74 LEU A N 1
ATOM 523 C CA . LEU A 1 74 ? -9.474 -5.374 6.665 1.00 93.75 74 LEU A CA 1
ATOM 524 C C . LEU A 1 74 ? -8.685 -4.326 5.869 1.00 93.75 74 LEU A C 1
ATOM 526 O O . LEU A 1 74 ? -8.033 -4.664 4.885 1.00 93.75 74 LEU A O 1
ATOM 530 N N . THR A 1 75 ? -8.714 -3.069 6.316 1.00 93.75 75 THR A N 1
ATOM 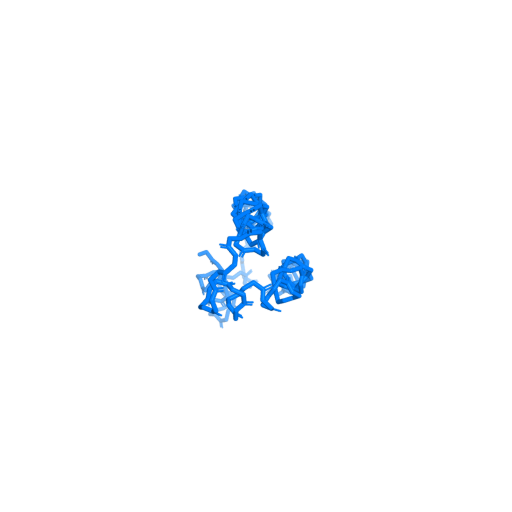531 C CA . THR A 1 75 ? -7.993 -1.962 5.677 1.00 93.75 75 THR A CA 1
ATOM 532 C C . THR A 1 75 ? -6.491 -2.209 5.721 1.00 93.75 75 THR A C 1
ATOM 534 O O . THR A 1 75 ? -5.838 -2.102 4.687 1.00 93.75 75 THR A O 1
ATOM 537 N N . GLN A 1 76 ? -5.952 -2.656 6.861 1.00 93.12 76 GLN A N 1
ATOM 538 C CA . GLN A 1 76 ? -4.535 -3.010 6.983 1.00 93.12 76 GLN A CA 1
ATOM 539 C C . GLN A 1 76 ? -4.099 -4.055 5.946 1.00 93.12 76 GLN A C 1
ATOM 541 O O . GLN A 1 76 ? -3.080 -3.884 5.274 1.00 93.12 76 GLN A O 1
ATOM 546 N N . ALA A 1 77 ? -4.884 -5.126 5.797 1.00 92.81 77 ALA A N 1
ATOM 547 C CA . ALA A 1 77 ? -4.614 -6.173 4.818 1.00 92.81 77 ALA A CA 1
ATOM 548 C C . ALA A 1 77 ? -4.740 -5.648 3.379 1.00 92.81 77 ALA A C 1
ATOM 550 O O . ALA A 1 77 ? -3.857 -5.884 2.554 1.00 92.81 77 ALA A O 1
ATOM 551 N N . ALA A 1 78 ? -5.801 -4.892 3.090 1.00 94.62 78 ALA A N 1
ATOM 552 C CA . ALA A 1 78 ? -6.031 -4.303 1.776 1.00 94.62 78 ALA A CA 1
ATOM 553 C C . ALA A 1 78 ? -4.874 -3.388 1.355 1.00 94.62 78 ALA A C 1
ATOM 555 O O . ALA A 1 78 ? -4.433 -3.449 0.212 1.00 94.62 78 ALA A O 1
ATOM 556 N N . MET A 1 79 ? -4.323 -2.590 2.270 1.00 93.06 79 MET A N 1
ATOM 557 C CA . MET A 1 79 ? -3.186 -1.716 1.972 1.00 93.06 79 MET A CA 1
ATOM 558 C C . MET A 1 79 ? -1.926 -2.494 1.609 1.00 93.06 79 MET A C 1
ATOM 560 O O . MET A 1 79 ? -1.242 -2.118 0.660 1.00 93.06 79 MET A O 1
ATOM 564 N N . ALA A 1 80 ? -1.628 -3.583 2.324 1.00 91.38 80 ALA A N 1
ATOM 565 C CA . ALA A 1 80 ? -0.491 -4.438 1.993 1.00 91.38 80 ALA A CA 1
ATOM 566 C C . ALA A 1 80 ? -0.643 -5.036 0.583 1.00 91.38 80 ALA A C 1
ATOM 568 O O . ALA A 1 80 ? 0.291 -4.990 -0.219 1.00 91.38 80 ALA A O 1
ATOM 569 N N . VAL A 1 81 ? -1.845 -5.526 0.259 1.00 94.38 81 VAL A N 1
ATOM 570 C CA . VAL A 1 81 ? -2.169 -6.076 -1.066 1.00 94.38 81 VAL A CA 1
ATOM 571 C C . VAL A 1 81 ? -2.064 -5.005 -2.151 1.00 94.38 81 VAL A C 1
ATOM 573 O O . VAL A 1 81 ? -1.395 -5.221 -3.160 1.00 94.38 81 VAL A O 1
ATOM 576 N N . PHE A 1 82 ? -2.672 -3.834 -1.948 1.00 91.50 82 PHE A N 1
ATOM 577 C CA . PHE A 1 82 ? -2.646 -2.750 -2.929 1.00 91.50 82 PHE A CA 1
ATOM 578 C C . PHE A 1 82 ? -1.249 -2.181 -3.139 1.00 91.50 82 PHE A C 1
ATOM 580 O O . PHE A 1 82 ? -0.915 -1.817 -4.266 1.00 91.50 82 PHE A O 1
ATOM 587 N N . ALA A 1 83 ? -0.413 -2.135 -2.104 1.00 90.50 83 ALA A N 1
ATOM 588 C CA . ALA A 1 83 ? 0.973 -1.726 -2.257 1.00 90.50 83 ALA A CA 1
ATOM 589 C C . ALA A 1 83 ? 1.776 -2.720 -3.099 1.00 90.50 83 ALA A C 1
ATOM 591 O O . ALA A 1 83 ? 2.459 -2.305 -4.034 1.00 90.50 83 ALA A O 1
ATOM 592 N N . ALA A 1 84 ? 1.654 -4.021 -2.821 1.00 91.12 84 ALA A N 1
ATOM 593 C CA . ALA A 1 84 ? 2.314 -5.050 -3.618 1.00 91.12 84 ALA A CA 1
ATOM 594 C C . ALA A 1 84 ? 1.843 -5.004 -5.081 1.00 91.12 84 ALA A C 1
ATOM 596 O O . ALA A 1 84 ? 2.667 -4.935 -5.993 1.00 91.12 84 ALA A O 1
ATOM 597 N N . ALA A 1 85 ? 0.526 -4.950 -5.300 1.00 92.00 85 ALA A N 1
ATOM 598 C CA . ALA A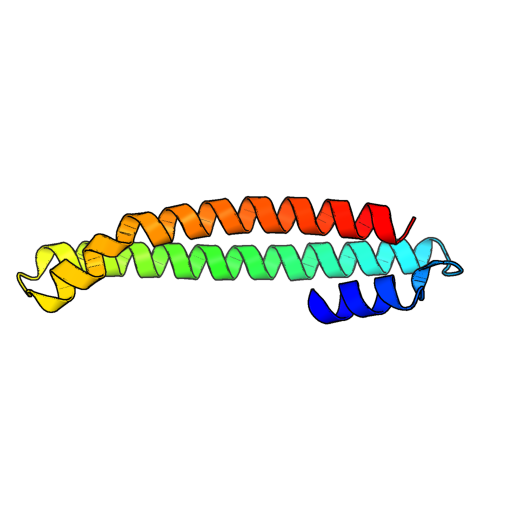 1 85 ? -0.064 -4.847 -6.632 1.00 92.00 85 ALA A CA 1
ATOM 599 C C . ALA A 1 85 ? 0.425 -3.597 -7.374 1.00 92.00 85 ALA A C 1
ATOM 601 O O . ALA A 1 85 ? 0.822 -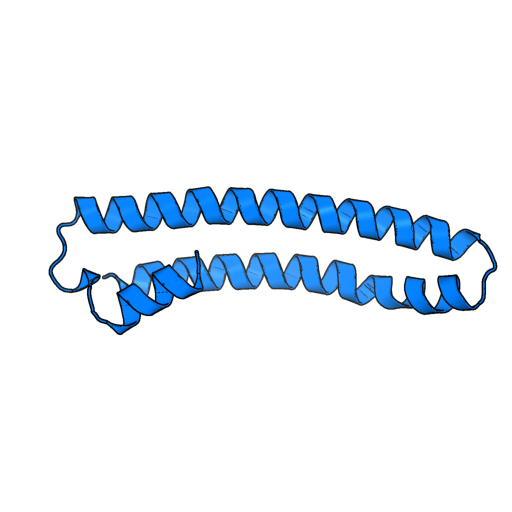3.677 -8.530 1.00 92.00 85 ALA A O 1
ATOM 602 N N . THR A 1 86 ? 0.463 -2.452 -6.694 1.00 87.38 86 THR A N 1
ATOM 603 C CA . THR A 1 86 ? 0.968 -1.195 -7.254 1.00 87.38 86 THR A CA 1
ATOM 604 C C . THR A 1 86 ? 2.417 -1.307 -7.706 1.00 87.38 86 THR A C 1
ATOM 606 O O . THR A 1 86 ? 2.741 -0.861 -8.802 1.00 87.38 86 THR A O 1
ATOM 609 N N . ILE A 1 87 ? 3.297 -1.863 -6.868 1.00 88.00 87 ILE A N 1
ATOM 610 C CA . ILE A 1 87 ? 4.722 -1.983 -7.197 1.00 88.00 87 ILE A CA 1
ATOM 611 C C . ILE A 1 87 ? 4.892 -2.869 -8.431 1.00 88.00 87 ILE A C 1
ATOM 613 O O . ILE A 1 87 ? 5.605 -2.487 -9.355 1.00 88.00 87 ILE A O 1
ATOM 617 N N . VAL A 1 88 ? 4.193 -4.007 -8.479 1.00 90.56 88 VAL A N 1
ATOM 618 C CA . VAL A 1 88 ? 4.214 -4.910 -9.638 1.00 90.56 88 VAL A CA 1
ATOM 619 C C . VAL A 1 88 ? 3.717 -4.197 -10.893 1.00 90.56 88 VAL A C 1
ATOM 621 O O . VAL A 1 88 ? 4.412 -4.201 -11.904 1.00 90.56 88 VAL A O 1
ATOM 624 N N . LEU A 1 89 ? 2.554 -3.544 -10.825 1.00 88.69 89 LEU A N 1
ATOM 625 C CA . LEU A 1 89 ? 1.983 -2.813 -11.957 1.00 88.69 89 LEU A CA 1
ATOM 626 C C . LEU A 1 89 ? 2.909 -1.698 -12.441 1.00 88.69 89 LEU A C 1
ATOM 628 O O . LEU A 1 89 ? 3.061 -1.516 -13.643 1.00 88.69 89 LEU A O 1
ATOM 632 N N . PHE A 1 90 ? 3.550 -0.972 -11.525 1.00 88.19 90 PHE A N 1
ATOM 633 C CA . PHE A 1 90 ? 4.485 0.084 -11.886 1.00 88.19 90 PHE A CA 1
ATOM 634 C C . PHE A 1 90 ? 5.718 -0.472 -12.597 1.00 88.19 90 PHE A C 1
ATOM 636 O O . PHE A 1 90 ? 6.083 0.045 -13.645 1.00 88.19 90 PHE A O 1
ATOM 643 N N . VAL A 1 91 ? 6.328 -1.541 -12.071 1.00 88.19 91 VAL A N 1
ATOM 644 C CA . VAL A 1 91 ? 7.473 -2.199 -12.719 1.00 88.19 91 VAL A CA 1
ATOM 645 C C . VAL A 1 91 ? 7.080 -2.701 -14.107 1.00 88.19 91 VAL A C 1
ATOM 647 O O . VAL A 1 91 ? 7.766 -2.393 -15.071 1.00 88.19 91 VAL A O 1
ATOM 650 N N . VAL A 1 92 ? 5.953 -3.402 -14.236 1.00 89.19 92 VAL A N 1
ATOM 651 C CA . VAL A 1 92 ? 5.469 -3.889 -15.539 1.00 89.19 92 VAL A CA 1
ATOM 652 C C . VAL A 1 92 ? 5.217 -2.744 -16.519 1.00 89.19 92 VAL A C 1
ATOM 654 O O . VAL A 1 92 ? 5.442 -2.913 -17.704 1.00 89.19 92 VAL A O 1
ATOM 657 N N . ALA A 1 93 ? 4.757 -1.583 -16.057 1.00 86.19 93 ALA A N 1
ATOM 658 C CA . ALA A 1 93 ? 4.382 -0.498 -16.955 1.00 86.19 93 ALA A CA 1
ATOM 659 C C . ALA A 1 93 ? 5.552 0.397 -17.408 1.00 86.19 93 ALA A C 1
ATOM 661 O O . ALA A 1 93 ? 5.397 1.159 -18.362 1.00 86.19 93 ALA A O 1
ATOM 662 N N . ILE A 1 94 ? 6.705 0.348 -16.731 1.00 86.44 94 ILE A N 1
ATOM 663 C CA . ILE A 1 94 ? 7.907 1.101 -17.136 1.00 86.44 94 ILE A CA 1
ATOM 664 C C . ILE A 1 94 ? 8.883 0.280 -17.997 1.00 86.44 94 ILE A C 1
ATOM 666 O O . ILE A 1 94 ? 9.835 0.861 -18.534 1.00 86.44 94 ILE A O 1
ATOM 670 N N . TYR A 1 95 ? 8.682 -1.036 -18.111 1.00 78.94 95 TYR A N 1
ATOM 671 C CA . TYR A 1 95 ? 9.482 -1.963 -18.921 1.00 78.94 95 TYR A CA 1
ATOM 672 C C . TYR A 1 95 ? 8.694 -2.446 -20.134 1.00 78.94 95 TYR A C 1
ATOM 674 O O . TYR A 1 95 ? 9.318 -2.478 -21.216 1.00 78.94 95 TYR A O 1
#

Sequence (95 aa):
MLAVALYLVATGTFIGASTEVKLFAVTVLVTTGALSLINQFAAIREGSALIKDMKASGSALETAIASSARFVSLTQAAMAVFAAATIVLFVVAIY

Solvent-accessible surface area (backbone atoms only — not comparable to full-atom values): 5282 Å² total; per-residue (Å²): 108,69,71,58,56,52,47,43,47,74,70,49,66,42,79,82,50,54,71,68,57,54,52,48,52,52,50,51,49,52,54,55,49,52,56,50,49,55,53,52,52,51,52,48,53,54,52,51,52,52,34,56,52,30,62,70,66,80,42,70,67,37,40,59,58,31,68,48,54,63,54,53,57,49,46,56,53,49,51,56,51,51,51,54,52,47,53,52,52,50,55,63,64,57,106

Secondary structure (DSSP, 8-state):
-HHHHHHHHHTTTTTT--HHHHHHHHHHHHHHHHHHHHHHHHHHHHHHHHHHHHHHS--HHHHHHHTTHHHHHHHHHHHHHHHHHHHHHHHHHH-

Nearest PDB structures (foldseek):
  2ysu-assembly1_B  TM=5.391E-01  e=8.996E+00  Escherichia coli
  1jch-assembly1_A  TM=4.479E-01  e=9.539E+00  Escherichia coli str. K-12 substr. W3110

Mean predicted aligned error: 4.38 Å